Protein AF-A0AB35LIS3-F1 (afdb_monomer_lite)

Radius of gyration: 8.75 Å; chains: 1; bounding box: 18×23×16 Å

InterPro domains:
  IPR056946 YmcF-like [PF23641] (1-37)

Secondary structure (DSSP, 8-state):
---TTT----EEE-GGG-BTTBTT-EEETTT-PBPPP-

Structure (mmCIF, N/CA/C/O backbone):
data_AF-A0AB35LIS3-F1
#
_entry.id   AF-A0AB35LIS3-F1
#
loop_
_atom_site.group_PDB
_atom_site.id
_atom_site.type_symbol
_atom_site.label_atom_id
_atom_site.label_alt_id
_atom_site.label_comp_id
_atom_site.label_asym_id
_atom_site.label_entity_id
_atom_site.label_seq_id
_atom_site.pdbx_PDB_ins_code
_atom_site.Cartn_x
_atom_site.Cartn_y
_atom_site.Cartn_z
_atom_site.occupancy
_atom_site.B_iso_or_equiv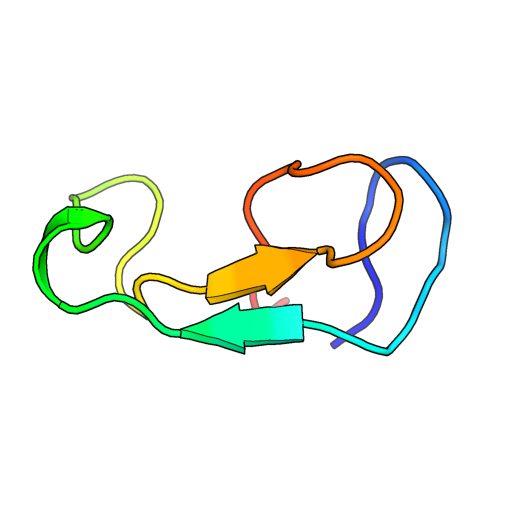
_atom_site.auth_seq_id
_atom_site.auth_comp_id
_atom_site.auth_asym_id
_atom_site.auth_atom_id
_atom_site.pdbx_PDB_model_num
ATOM 1 N N . MET A 1 1 ? -7.666 4.827 -2.845 1.00 70.25 1 MET A N 1
ATOM 2 C CA . MET A 1 1 ? -6.530 4.593 -1.927 1.00 70.25 1 MET A CA 1
ATOM 3 C C . MET A 1 1 ? -5.480 5.674 -2.122 1.00 70.25 1 MET A C 1
ATOM 5 O O . MET A 1 1 ? -4.936 5.789 -3.212 1.00 70.25 1 MET A O 1
ATOM 9 N N . ARG A 1 2 ? -5.222 6.491 -1.099 1.00 86.75 2 ARG A N 1
ATOM 10 C CA . ARG A 1 2 ? -4.089 7.430 -1.057 1.00 86.75 2 ARG A CA 1
ATOM 11 C C . ARG A 1 2 ? -3.220 7.059 0.132 1.00 86.75 2 ARG A C 1
ATOM 13 O O . ARG A 1 2 ? -3.739 6.630 1.156 1.00 86.75 2 ARG A O 1
ATOM 20 N N . CYS A 1 3 ? -1.912 7.195 -0.018 1.00 90.12 3 CYS A N 1
ATOM 21 C CA . CYS A 1 3 ? -0.968 6.871 1.033 1.00 90.12 3 CYS A CA 1
ATOM 22 C C . CYS A 1 3 ? -1.175 7.837 2.208 1.00 90.12 3 CYS A C 1
ATOM 24 O O . CYS A 1 3 ? -1.131 9.048 1.980 1.00 90.12 3 CYS A O 1
ATOM 26 N N . PRO A 1 4 ? -1.334 7.349 3.449 1.00 88.75 4 PRO A N 1
ATOM 27 C CA . PRO A 1 4 ? -1.563 8.220 4.601 1.00 88.75 4 PRO A CA 1
ATOM 28 C C . PRO A 1 4 ? -0.365 9.135 4.903 1.00 88.75 4 PRO A C 1
ATOM 30 O O . PRO A 1 4 ? -0.560 10.253 5.362 1.00 88.75 4 PRO A O 1
ATOM 33 N N . CYS A 1 5 ? 0.867 8.709 4.590 1.00 91.19 5 CYS A N 1
ATOM 34 C CA . CYS A 1 5 ? 2.069 9.523 4.815 1.00 91.19 5 CYS A CA 1
ATOM 35 C C . CYS A 1 5 ? 2.279 10.629 3.768 1.00 91.19 5 CYS A C 1
ATOM 37 O O . CYS A 1 5 ? 2.404 11.796 4.117 1.00 91.19 5 CYS A O 1
ATOM 39 N N . CYS A 1 6 ? 2.351 10.275 2.481 1.00 92.88 6 CYS A N 1
ATOM 40 C CA . CYS A 1 6 ? 2.761 11.209 1.424 1.00 92.88 6 CYS A CA 1
ATOM 41 C C . CYS A 1 6 ? 1.616 11.667 0.512 1.00 92.88 6 CYS A C 1
ATOM 43 O O . CYS A 1 6 ? 1.855 12.388 -0.452 1.00 92.88 6 CYS A O 1
ATOM 45 N N . LYS A 1 7 ? 0.381 11.211 0.763 1.00 89.56 7 LYS A N 1
ATOM 46 C CA . LYS A 1 7 ? -0.812 11.460 -0.071 1.00 89.56 7 LYS A CA 1
ATOM 47 C C . LYS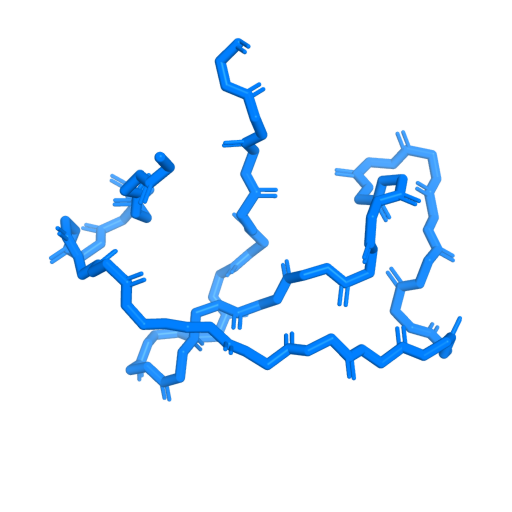 A 1 7 ? -0.714 10.915 -1.506 1.00 89.56 7 LYS A C 1
ATOM 49 O O . LYS A 1 7 ? -1.645 11.096 -2.289 1.00 89.56 7 LYS A O 1
ATOM 54 N N . GLY A 1 8 ? 0.362 10.197 -1.837 1.00 90.44 8 GLY A N 1
ATOM 55 C CA . GLY A 1 8 ? 0.564 9.563 -3.136 1.00 90.44 8 GLY A CA 1
ATOM 56 C C . GLY A 1 8 ? -0.483 8.487 -3.425 1.00 90.44 8 GLY A C 1
ATOM 57 O O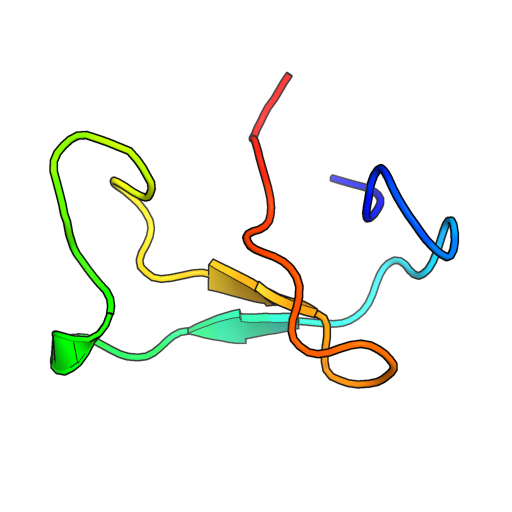 . GLY A 1 8 ? -0.903 7.753 -2.534 1.00 90.44 8 GLY A O 1
ATOM 58 N N . SER A 1 9 ? -0.910 8.385 -4.679 1.00 91.00 9 SER A N 1
ATOM 59 C CA . SER A 1 9 ? -1.897 7.395 -5.134 1.00 91.00 9 SER A CA 1
ATOM 60 C C . SER A 1 9 ? -1.270 6.139 -5.742 1.00 91.00 9 SER A C 1
ATOM 62 O O . SER A 1 9 ? -1.975 5.156 -5.953 1.00 91.00 9 SER A O 1
ATOM 64 N N . GLN A 1 10 ? 0.038 6.152 -6.020 1.00 92.31 10 GLN A N 1
ATOM 65 C CA . GLN A 1 10 ? 0.740 5.024 -6.628 1.00 92.31 10 GLN A CA 1
ATOM 66 C C . GLN A 1 10 ? 1.329 4.075 -5.586 1.00 92.31 10 GLN A C 1
ATOM 68 O O . GLN A 1 10 ? 1.956 4.489 -4.602 1.00 92.31 10 GLN A O 1
ATOM 73 N N . TYR A 1 11 ? 1.164 2.783 -5.852 1.00 92.88 11 TYR A N 1
ATOM 74 C CA . TYR A 1 11 ? 1.627 1.705 -4.995 1.00 92.88 11 TYR A CA 1
ATOM 75 C C . TYR A 1 11 ? 2.016 0.471 -5.788 1.00 92.88 11 TYR A C 1
ATOM 77 O O . TYR A 1 11 ? 1.553 0.250 -6.905 1.00 92.88 11 TYR A O 1
ATOM 85 N N . ARG A 1 12 ? 2.854 -0.353 -5.167 1.00 94.06 12 ARG A N 1
ATOM 86 C CA . ARG A 1 12 ? 3.198 -1.686 -5.643 1.00 94.06 12 ARG A CA 1
ATOM 87 C C . ARG A 1 12 ? 2.649 -2.719 -4.672 1.00 94.06 12 ARG A C 1
ATOM 89 O O . ARG A 1 12 ? 2.632 -2.486 -3.465 1.00 94.06 12 ARG A O 1
ATOM 96 N N . ARG A 1 13 ? 2.184 -3.844 -5.213 1.00 92.62 13 ARG A N 1
ATOM 97 C CA . ARG A 1 13 ? 1.767 -5.006 -4.429 1.00 92.62 13 ARG A CA 1
ATOM 98 C C . ARG A 1 13 ? 2.862 -6.058 -4.442 1.00 92.62 13 ARG A C 1
ATOM 100 O O . ARG A 1 13 ? 3.388 -6.377 -5.507 1.00 92.62 13 ARG A O 1
ATOM 107 N N . TYR A 1 14 ? 3.169 -6.594 -3.272 1.00 88.50 14 TYR A N 1
ATOM 108 C CA . TYR A 1 14 ? 4.082 -7.712 -3.106 1.00 88.50 14 TYR A CA 1
ATOM 109 C C . TYR A 1 14 ? 3.413 -8.789 -2.259 1.00 88.50 14 TYR A C 1
ATOM 111 O O . TYR A 1 14 ? 2.925 -8.503 -1.170 1.00 88.50 14 TYR A O 1
ATOM 119 N N . HIS A 1 15 ? 3.428 -10.036 -2.736 1.00 91.00 15 HIS A N 1
ATOM 120 C CA . HIS A 1 15 ? 2.869 -11.165 -1.985 1.00 91.00 15 HIS A CA 1
ATOM 121 C C . HIS A 1 15 ? 3.559 -11.369 -0.630 1.00 91.00 15 HIS A C 1
ATOM 123 O O . HIS A 1 15 ? 2.903 -11.735 0.335 1.00 91.00 15 HIS A O 1
ATOM 129 N N . PHE A 1 16 ? 4.8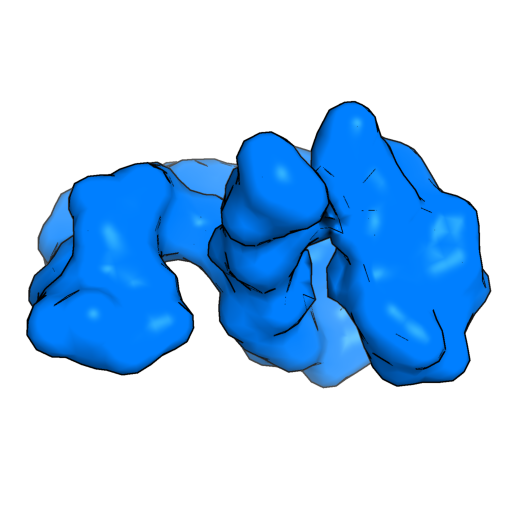58 -11.078 -0.536 1.00 90.56 16 PHE A N 1
ATOM 130 C CA . PHE A 1 16 ? 5.612 -11.199 0.713 1.00 90.56 16 PHE A CA 1
ATOM 131 C C . PHE A 1 16 ? 5.311 -10.084 1.731 1.00 90.56 16 PHE A C 1
ATOM 133 O O . PHE A 1 16 ? 5.600 -10.253 2.908 1.00 90.56 16 PHE A O 1
ATOM 140 N N . ASP A 1 17 ? 4.753 -8.943 1.302 1.00 89.50 17 ASP A N 1
ATOM 141 C CA . ASP A 1 17 ? 4.352 -7.848 2.204 1.00 89.50 17 ASP A CA 1
ATOM 142 C C . ASP A 1 17 ? 2.937 -8.063 2.778 1.00 89.50 17 ASP A C 1
ATOM 144 O O . ASP A 1 17 ? 2.460 -7.245 3.575 1.00 89.50 17 ASP A O 1
ATOM 148 N N . VAL A 1 18 ? 2.249 -9.140 2.374 1.00 92.81 18 VAL A N 1
ATOM 149 C CA . VAL A 1 18 ? 0.929 -9.499 2.901 1.00 92.81 18 VAL A CA 1
ATOM 150 C C . VAL A 1 18 ? 1.065 -9.901 4.365 1.00 92.81 18 VAL A C 1
ATOM 152 O O . VAL A 1 18 ? 1.787 -10.828 4.722 1.00 92.81 18 VAL A O 1
ATOM 155 N N . SER A 1 19 ? 0.359 -9.184 5.230 1.00 90.75 19 SER A N 1
ATOM 156 C CA . SER A 1 19 ? 0.380 -9.388 6.679 1.00 90.75 19 SER A CA 1
ATOM 157 C C . SER A 1 19 ? -0.934 -8.925 7.300 1.00 90.75 19 SER A C 1
ATOM 159 O O . SER A 1 19 ? -1.736 -8.256 6.650 1.00 90.75 19 SER A O 1
ATOM 161 N N . LYS A 1 20 ? -1.154 -9.224 8.587 1.00 88.25 20 LYS A N 1
ATOM 162 C CA . LYS A 1 20 ? -2.361 -8.780 9.308 1.00 88.25 20 LYS A CA 1
ATOM 163 C C . LYS A 1 20 ? -2.550 -7.253 9.265 1.00 88.25 20 LYS A C 1
ATOM 165 O O . LYS A 1 20 ? -3.680 -6.782 9.251 1.00 88.25 20 LYS A O 1
ATOM 170 N N . SER A 1 21 ? -1.456 -6.490 9.221 1.00 84.38 21 SER A N 1
ATOM 171 C CA . SER A 1 21 ? -1.452 -5.023 9.132 1.00 84.38 21 SER A CA 1
ATOM 172 C C . SER A 1 21 ? -1.389 -4.479 7.696 1.00 84.38 21 SER A C 1
ATOM 174 O O . SER A 1 21 ? -1.528 -3.274 7.496 1.00 84.38 21 SER A O 1
ATOM 176 N N . ASN A 1 22 ? -1.188 -5.339 6.695 1.00 89.12 22 ASN A N 1
ATOM 177 C CA . ASN A 1 22 ? -1.199 -4.994 5.274 1.00 89.12 22 ASN A CA 1
ATOM 178 C C . ASN A 1 22 ? -1.805 -6.154 4.462 1.00 89.12 22 ASN A C 1
ATOM 180 O O . ASN A 1 22 ? -1.077 -6.876 3.776 1.00 89.12 22 ASN A O 1
ATOM 184 N N . PRO A 1 23 ? -3.129 -6.373 4.543 1.00 88.62 23 PRO A N 1
ATOM 185 C CA . PRO A 1 23 ? -3.770 -7.546 3.944 1.00 88.62 23 PRO A CA 1
ATOM 186 C C . PRO A 1 23 ? -3.666 -7.572 2.414 1.00 88.62 23 PRO A C 1
ATOM 188 O O . PRO A 1 23 ? -3.714 -8.632 1.802 1.00 88.62 23 PRO A O 1
ATOM 191 N N . TYR A 1 24 ? -3.468 -6.413 1.787 1.00 89.06 24 TYR A N 1
ATOM 192 C CA . TYR A 1 24 ? -3.327 -6.294 0.336 1.00 89.06 24 TYR A CA 1
ATOM 193 C C . TYR A 1 24 ? -1.871 -6.336 -0.142 1.00 89.06 24 TYR A C 1
ATOM 195 O O . TYR A 1 24 ? -1.628 -6.235 -1.348 1.00 89.06 24 TYR A O 1
ATOM 203 N N . GLY A 1 25 ? -0.902 -6.420 0.781 1.00 92.69 25 GLY A N 1
ATOM 204 C CA . GLY A 1 25 ? 0.525 -6.371 0.457 1.00 92.69 25 GLY A CA 1
ATOM 205 C C . GLY A 1 25 ? 0.916 -5.101 -0.304 1.00 92.69 25 GLY A C 1
ATOM 206 O O . GLY A 1 25 ? 1.830 -5.128 -1.125 1.00 92.69 25 GLY A O 1
ATOM 207 N N . ALA A 1 26 ? 0.185 -3.998 -0.107 1.00 93.50 26 ALA A N 1
ATOM 208 C CA . ALA A 1 26 ? 0.307 -2.780 -0.897 1.00 93.50 26 ALA A CA 1
ATOM 209 C C . ALA A 1 26 ? 1.213 -1.761 -0.193 1.00 93.50 26 ALA A C 1
ATOM 211 O O . ALA A 1 26 ? 0.961 -1.379 0.948 1.00 93.50 26 ALA A O 1
ATOM 212 N N . LYS A 1 27 ? 2.253 -1.286 -0.883 1.00 93.06 27 LYS A N 1
ATOM 213 C CA . LYS A 1 27 ? 3.169 -0.242 -0.400 1.00 93.06 27 LYS A CA 1
ATOM 214 C C . LYS A 1 27 ? 3.249 0.920 -1.370 1.00 93.06 27 LYS A C 1
ATOM 216 O O . LYS A 1 27 ? 3.356 0.720 -2.578 1.00 93.06 27 LYS A O 1
ATOM 221 N N . CYS A 1 28 ? 3.246 2.139 -0.842 1.00 94.25 28 CYS A N 1
ATOM 222 C CA . CYS A 1 28 ? 3.425 3.337 -1.653 1.00 94.25 28 CYS A CA 1
ATOM 223 C C . CYS A 1 28 ? 4.788 3.321 -2.362 1.00 94.25 28 CYS A C 1
ATOM 225 O O . CYS A 1 28 ? 5.807 3.043 -1.735 1.00 94.25 28 CYS A O 1
ATOM 227 N N . ILE A 1 29 ? 4.829 3.665 -3.652 1.00 94.44 29 ILE A N 1
ATOM 228 C CA . ILE A 1 29 ? 6.089 3.670 -4.420 1.00 94.44 29 ILE A CA 1
ATOM 229 C C . ILE A 1 29 ? 7.033 4.785 -3.940 1.00 94.44 29 ILE A C 1
ATOM 231 O O . ILE A 1 29 ? 8.247 4.615 -3.977 1.00 94.44 29 ILE A O 1
ATOM 235 N N . PHE A 1 30 ? 6.485 5.891 -3.429 1.00 93.44 30 PHE A N 1
ATOM 236 C CA . PHE A 1 30 ? 7.272 7.052 -3.011 1.00 93.44 30 PHE A CA 1
ATOM 237 C C . PHE A 1 30 ? 7.890 6.880 -1.622 1.00 93.44 30 PHE A C 1
ATOM 239 O O . PHE A 1 30 ? 9.104 6.945 -1.468 1.00 93.44 30 PHE A O 1
ATOM 246 N N . CYS A 1 31 ? 7.063 6.647 -0.601 1.00 94.25 31 CYS A N 1
ATOM 247 C CA . CYS A 1 31 ? 7.519 6.611 0.793 1.00 94.25 31 CYS A CA 1
ATOM 248 C C . CYS A 1 31 ? 7.560 5.201 1.394 1.00 94.25 31 CYS A C 1
ATOM 250 O O . CYS A 1 31 ? 7.898 5.053 2.563 1.00 94.25 31 CYS A O 1
ATOM 252 N N . LYS A 1 32 ? 7.201 4.162 0.624 1.00 92.06 32 LYS A N 1
ATOM 253 C CA . LYS A 1 32 ? 7.195 2.744 1.040 1.00 92.06 32 L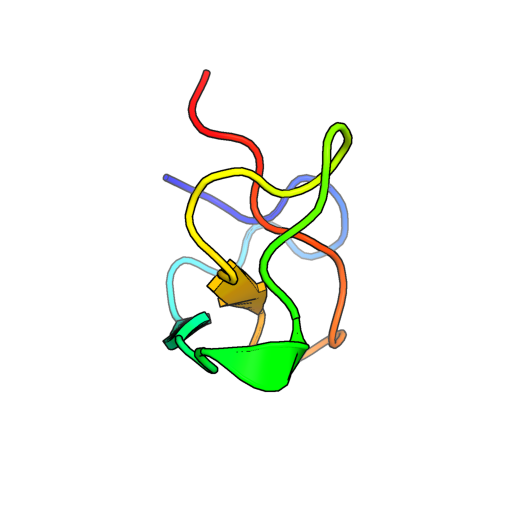YS A CA 1
ATOM 254 C C . LYS A 1 32 ? 6.282 2.409 2.226 1.00 92.06 32 LYS A C 1
ATOM 256 O O . LYS A 1 32 ? 6.293 1.272 2.689 1.00 92.06 32 LYS A O 1
ATOM 261 N N . SER A 1 33 ? 5.465 3.356 2.686 1.00 92.00 33 SER A N 1
ATOM 262 C CA . SER A 1 33 ? 4.452 3.126 3.715 1.00 92.00 33 SER A CA 1
ATOM 263 C C . SER A 1 33 ? 3.392 2.148 3.219 1.00 92.00 33 SER A C 1
ATOM 265 O O . SER A 1 33 ? 3.036 2.153 2.035 1.00 92.00 33 SER A O 1
ATOM 267 N N . ASN A 1 34 ? 2.866 1.343 4.138 1.00 91.38 34 ASN A N 1
ATOM 268 C CA . ASN A 1 34 ? 1.758 0.446 3.844 1.00 91.38 34 ASN A CA 1
ATOM 269 C C . ASN A 1 34 ? 0.540 1.270 3.425 1.00 91.38 34 ASN A C 1
ATOM 271 O O . ASN A 1 34 ? 0.186 2.264 4.064 1.00 91.38 34 ASN A O 1
ATOM 275 N N . MET A 1 35 ? -0.087 0.859 2.331 1.00 89.81 35 MET A N 1
ATOM 276 C CA . MET A 1 35 ? -1.364 1.417 1.936 1.00 89.81 35 MET A CA 1
ATOM 277 C C . MET A 1 35 ? -2.460 0.748 2.746 1.00 89.81 35 MET A C 1
ATOM 279 O O . MET A 1 35 ? -2.708 -0.446 2.609 1.00 89.81 35 MET A O 1
ATOM 283 N N . THR A 1 36 ? -3.145 1.532 3.560 1.00 79.81 36 THR A N 1
ATOM 284 C CA . THR A 1 36 ? -4.424 1.145 4.137 1.00 79.81 36 THR A CA 1
ATOM 285 C C . THR A 1 36 ? -5.525 1.426 3.114 1.00 79.81 36 THR A C 1
ATOM 287 O O . THR A 1 36 ? -5.614 2.531 2.566 1.00 79.81 36 THR A O 1
ATOM 290 N N . SER A 1 37 ? -6.360 0.428 2.813 1.00 64.69 37 SER A N 1
ATOM 291 C CA . SER A 1 37 ? -7.692 0.741 2.299 1.00 64.69 37 SER A CA 1
ATOM 292 C C . SER A 1 37 ? -8.439 1.402 3.451 1.00 64.69 37 SER A C 1
ATOM 294 O O . SER A 1 37 ? -8.435 0.852 4.553 1.00 64.69 37 SER A O 1
ATOM 296 N N . ALA A 1 38 ? -8.990 2.593 3.222 1.00 55.31 38 ALA A N 1
ATOM 297 C CA . ALA A 1 38 ? -10.002 3.121 4.129 1.00 55.31 38 ALA A CA 1
ATOM 298 C C . ALA A 1 38 ? -11.161 2.120 4.241 1.00 55.31 38 ALA A C 1
ATOM 300 O O . ALA A 1 38 ? -11.409 1.428 3.222 1.00 55.31 38 ALA A O 1
#

Sequence (38 aa):
MRCPCCKGSQYRRYHFDVSKSNPYGAKCIFCKSNMTSA

pLDDT: mean 88.58, std 8.08, range [55.31, 94.44]

Foldseek 3Di:
DAAPPPRHPDWDADPVLCDPVQPRSIAHPPPRDRDDDD

Organism: Providencia r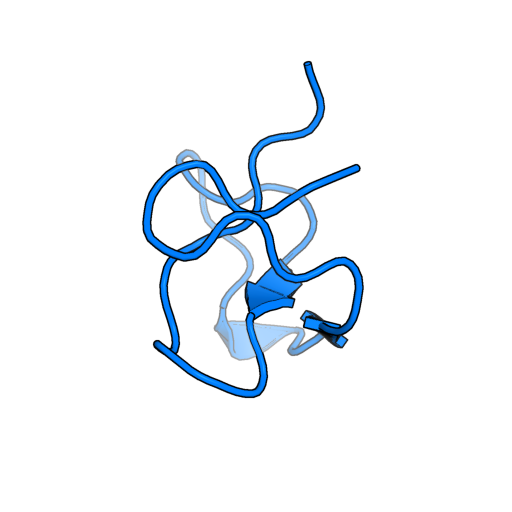ettgeri (NCBI:txid587)